Protein AF-C5LJY3-F1 (afdb_monomer_lite)

Organism: Perkinsus marinus (strain ATCC 50983 / TXsc) (NCBI:txid423536)

pLDDT: mean 86.68, std 10.73, range [41.53, 95.06]

Sequence (100 aa):
MGKHKQERAVPWVEKYRPARVEELAHQPEVVGALKEAVGTGNLPHLLFYGPPGNGKTSAILALARELFGPELWRDRVLELNASDERGIDVIRDKVKKFAQ

Secondary structure (DSSP, 8-state):
-------PPPPHHHHTS-SSGGG-TT-HHHHHHHHHHHHHS--------SSTTSSHHHHHHHHHHHHHHHHHHHHH-----TTT--SHHIIIIIIHHHH-

Radius of gyration: 16.66 Å; chains: 1; bounding box: 42×48×35 Å

Foldseek 3Di:
DDPDPPDDDDPVCVVQLDQALVSQPPCVVLSVVLVVCLVVVPDDDDDQDDDPPNCSVSNVNNSLCSNQPPPCSVLLDDDDDPVPDDDPVCVVPVVVVSVD

InterPro domains:
  IPR027417 P-loop containing nucleoside triphosphate hydrolase [G3DSA:3.40.50.300] (3-100)
  IPR027417 P-loop containing nucleoside triphosphate hydrolase [SSF52540] (10-100)
  IPR050238 DNA Replication and Repair Clamp Loader Complex [PTHR11669] (11-100)

Structure (mmCIF, N/CA/C/O backbone):
data_AF-C5LJY3-F1
#
_entry.id   AF-C5LJY3-F1
#
loop_
_atom_site.group_PDB
_atom_site.id
_atom_site.type_symbol
_atom_site.label_atom_id
_atom_site.label_alt_id
_atom_site.label_comp_id
_atom_site.label_asym_id
_atom_site.label_entity_id
_atom_site.label_seq_id
_atom_site.pdbx_PDB_ins_code
_atom_site.Cartn_x
_atom_site.Cartn_y
_atom_site.Cartn_z
_atom_site.occupancy
_atom_site.B_iso_or_equiv
_atom_site.auth_seq_id
_atom_site.auth_comp_id
_atom_site.auth_asym_id
_atom_site.auth_atom_id
_atom_site.pdbx_PDB_model_num
ATOM 1 N N . MET A 1 1 ? 21.306 -31.263 19.514 1.00 41.53 1 MET A N 1
ATOM 2 C CA . MET A 1 1 ? 20.829 -31.323 18.114 1.00 41.53 1 MET A CA 1
ATOM 3 C C . MET A 1 1 ? 20.126 -30.011 17.772 1.00 41.53 1 MET A C 1
ATOM 5 O O . MET A 1 1 ? 18.967 -29.835 18.130 1.00 41.53 1 MET A O 1
ATOM 9 N N . GLY A 1 2 ? 20.836 -29.048 17.179 1.00 48.25 2 GLY A N 1
ATOM 10 C CA . GLY A 1 2 ? 20.239 -27.782 16.745 1.00 48.25 2 GLY A CA 1
ATOM 11 C C . GLY A 1 2 ? 19.404 -28.007 15.487 1.00 48.25 2 GLY A C 1
ATOM 12 O O . GLY A 1 2 ? 19.899 -28.574 14.517 1.00 48.25 2 GLY A O 1
ATOM 13 N N . LYS A 1 3 ? 18.128 -27.615 15.502 1.00 50.84 3 LYS A N 1
ATOM 14 C CA . LYS A 1 3 ? 17.288 -27.648 14.300 1.00 50.84 3 LYS A CA 1
ATOM 15 C C . LYS A 1 3 ? 17.851 -26.627 13.307 1.00 50.84 3 LYS A C 1
ATOM 17 O O . LYS A 1 3 ? 17.728 -25.427 13.539 1.00 50.84 3 LYS A O 1
ATOM 22 N N . HIS A 1 4 ? 18.460 -27.091 12.216 1.00 53.16 4 HIS A N 1
ATOM 23 C CA . HIS A 1 4 ? 18.761 -26.238 11.069 1.00 53.16 4 HIS A CA 1
ATOM 24 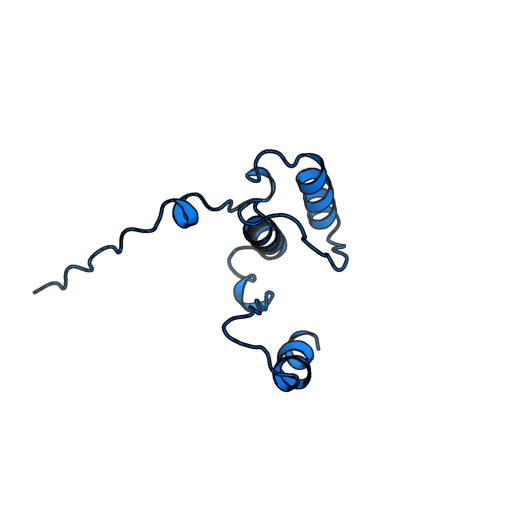C C . HIS A 1 4 ? 17.439 -25.685 10.530 1.00 53.16 4 HIS A C 1
ATOM 26 O O . HIS A 1 4 ? 16.620 -26.416 9.973 1.00 53.16 4 HIS A O 1
ATOM 32 N N . LYS A 1 5 ? 17.208 -24.389 10.741 1.00 59.03 5 LYS A N 1
ATOM 33 C CA . LYS A 1 5 ? 16.105 -23.655 10.128 1.00 59.03 5 LYS A CA 1
ATOM 34 C C . LYS A 1 5 ? 16.463 -23.538 8.646 1.00 59.03 5 LYS A C 1
ATOM 36 O O . LYS A 1 5 ? 17.339 -22.756 8.300 1.00 59.03 5 LYS A O 1
ATOM 41 N N . GLN A 1 6 ? 15.875 -24.375 7.789 1.00 61.03 6 GLN A N 1
ATOM 42 C CA . GLN A 1 6 ? 16.029 -24.210 6.344 1.00 61.03 6 GLN A CA 1
ATOM 43 C C . GLN A 1 6 ? 15.517 -22.814 5.980 1.00 61.03 6 GLN A C 1
ATOM 45 O O . GLN A 1 6 ? 14.329 -22.525 6.144 1.00 61.03 6 GLN A O 1
ATOM 50 N N . GLU A 1 7 ? 16.413 -21.936 5.534 1.00 68.25 7 GLU A N 1
ATOM 51 C CA . GLU A 1 7 ? 16.019 -20.667 4.937 1.00 68.25 7 GLU A CA 1
ATOM 52 C C . GLU A 1 7 ? 15.226 -20.982 3.671 1.00 68.25 7 GLU A C 1
ATOM 54 O O . GLU A 1 7 ? 15.752 -21.507 2.689 1.00 68.25 7 GLU A O 1
ATOM 59 N N . ARG A 1 8 ? 13.919 -20.714 3.710 1.00 77.75 8 ARG A N 1
ATOM 60 C CA . ARG A 1 8 ? 13.076 -20.799 2.521 1.00 77.75 8 ARG A CA 1
ATOM 61 C C . ARG A 1 8 ? 13.597 -19.774 1.519 1.00 77.75 8 ARG A C 1
ATOM 63 O O . ARG A 1 8 ? 13.582 -18.579 1.806 1.00 77.75 8 ARG A O 1
ATOM 70 N N . ALA A 1 9 ? 14.034 -20.242 0.352 1.00 86.69 9 ALA A N 1
ATOM 71 C CA . ALA A 1 9 ? 14.423 -19.362 -0.739 1.00 86.69 9 ALA A CA 1
ATOM 72 C C . ALA A 1 9 ? 13.231 -18.467 -1.115 1.00 86.69 9 ALA A C 1
ATOM 74 O O . ALA A 1 9 ? 12.166 -18.958 -1.494 1.00 86.69 9 ALA A O 1
ATOM 75 N N . VAL A 1 10 ? 13.402 -17.153 -0.966 1.00 91.06 10 VAL A N 1
ATOM 76 C CA . VAL A 1 10 ? 12.375 -16.165 -1.310 1.00 91.06 10 VAL A CA 1
ATOM 77 C C . VAL A 1 10 ? 12.408 -15.935 -2.825 1.00 91.06 10 VAL A C 1
ATOM 79 O O . VAL A 1 10 ? 13.485 -15.642 -3.360 1.00 91.06 10 VAL A O 1
ATOM 82 N N . PRO A 1 11 ? 11.268 -16.041 -3.535 1.00 94.69 11 PRO A N 1
ATOM 83 C CA . PRO A 1 11 ? 11.196 -15.724 -4.957 1.00 94.69 11 PRO A CA 1
ATOM 84 C C . PRO A 1 11 ? 11.712 -14.312 -5.245 1.00 94.69 11 PRO A C 1
ATOM 86 O O . PRO A 1 11 ? 11.437 -13.381 -4.490 1.00 94.69 11 PRO A O 1
ATOM 89 N N . TRP A 1 12 ? 12.423 -14.124 -6.358 1.00 94.62 12 TRP A N 1
ATOM 90 C CA . TRP A 1 12 ? 13.001 -12.817 -6.703 1.00 94.62 12 TRP A CA 1
ATOM 91 C C . TRP A 1 12 ? 11.948 -11.719 -6.835 1.00 94.62 12 TRP A C 1
ATOM 93 O O . TRP A 1 12 ? 12.198 -10.588 -6.436 1.00 94.62 12 TRP A O 1
ATOM 103 N N . VAL A 1 13 ? 10.753 -12.072 -7.309 1.00 91.88 13 VAL A N 1
ATOM 104 C CA . VAL A 1 13 ? 9.615 -11.149 -7.403 1.00 91.88 13 VAL A CA 1
ATOM 105 C C . VAL A 1 13 ? 9.241 -10.529 -6.053 1.00 91.88 13 VAL A C 1
ATOM 107 O O . VAL A 1 13 ? 8.868 -9.364 -6.010 1.00 91.88 13 VAL A O 1
ATOM 110 N N . GLU A 1 14 ? 9.403 -11.268 -4.952 1.00 91.75 14 GLU A N 1
ATOM 111 C CA . GLU A 1 14 ? 9.174 -10.751 -3.600 1.00 91.75 14 GLU A CA 1
ATOM 112 C C . GLU A 1 14 ? 10.432 -10.117 -3.015 1.00 91.75 14 GLU A C 1
ATOM 114 O O . GLU A 1 14 ? 10.357 -9.075 -2.369 1.00 91.75 14 GLU A O 1
ATOM 119 N N . LYS A 1 15 ? 11.603 -10.710 -3.278 1.00 92.00 15 LYS A N 1
ATOM 120 C CA . LYS A 1 15 ? 12.893 -10.202 -2.792 1.00 92.00 15 LYS A CA 1
ATOM 121 C C . LYS A 1 15 ? 13.194 -8.788 -3.299 1.00 92.00 15 LYS A C 1
ATOM 123 O O . LYS A 1 15 ? 13.767 -7.996 -2.562 1.00 92.00 15 LYS A O 1
ATOM 128 N N . TYR A 1 16 ? 12.825 -8.496 -4.544 1.00 93.38 16 TYR A N 1
ATOM 129 C CA . TYR A 1 16 ? 13.036 -7.205 -5.203 1.00 93.38 16 TYR A CA 1
ATOM 130 C C . TYR A 1 16 ? 11.744 -6.389 -5.324 1.00 93.38 16 TYR A C 1
ATOM 132 O O . TYR A 1 16 ? 11.690 -5.439 -6.105 1.00 93.38 16 TYR A O 1
ATOM 140 N N . ARG A 1 17 ? 10.688 -6.745 -4.578 1.00 94.94 17 ARG A N 1
ATOM 141 C CA . ARG A 1 17 ? 9.473 -5.930 -4.524 1.00 94.94 17 ARG A CA 1
ATOM 142 C C . ARG A 1 17 ? 9.836 -4.555 -3.937 1.00 94.94 17 ARG A C 1
ATOM 144 O O . ARG A 1 17 ? 10.371 -4.527 -2.828 1.00 94.94 17 ARG A O 1
ATOM 151 N N . PRO A 1 18 ? 9.511 -3.441 -4.620 1.00 93.62 18 PRO A N 1
ATOM 152 C CA . PRO A 1 18 ? 9.775 -2.091 -4.127 1.00 93.62 18 PRO A CA 1
ATOM 153 C C . PRO A 1 18 ? 9.299 -1.890 -2.686 1.00 93.62 18 PRO A C 1
ATOM 155 O O . PRO A 1 18 ? 8.159 -2.225 -2.344 1.00 93.62 18 PRO A O 1
ATOM 158 N N . ALA A 1 19 ? 10.182 -1.362 -1.841 1.00 90.94 19 ALA A N 1
ATOM 159 C CA . ALA A 1 19 ? 9.875 -1.032 -0.454 1.00 90.94 19 ALA A CA 1
ATOM 160 C C . ALA A 1 19 ? 9.494 0.442 -0.282 1.00 90.94 19 ALA A C 1
ATOM 162 O O . ALA A 1 19 ? 8.756 0.758 0.651 1.00 90.94 19 ALA A O 1
ATOM 163 N N . ARG A 1 20 ? 9.967 1.299 -1.195 1.00 92.50 20 ARG A N 1
ATOM 164 C CA . ARG A 1 20 ? 9.725 2.745 -1.243 1.00 92.50 20 ARG A CA 1
ATOM 165 C C . ARG A 1 20 ? 9.076 3.158 -2.559 1.00 92.50 20 ARG A C 1
ATOM 167 O O . ARG A 1 20 ? 9.287 2.515 -3.588 1.00 92.50 20 ARG A O 1
ATOM 174 N N . VAL A 1 21 ? 8.308 4.243 -2.542 1.00 92.88 21 VAL A N 1
ATOM 175 C CA . VAL A 1 21 ? 7.594 4.771 -3.715 1.00 92.88 21 VAL A CA 1
ATOM 176 C C . VAL A 1 21 ? 8.583 5.128 -4.827 1.00 92.88 21 VAL A C 1
ATOM 178 O O . VAL A 1 21 ? 8.326 4.869 -5.996 1.00 92.88 21 VAL A O 1
ATOM 181 N N . GLU A 1 22 ? 9.761 5.640 -4.479 1.00 93.06 22 GLU A N 1
ATOM 182 C CA . GLU A 1 22 ? 10.819 5.986 -5.440 1.00 93.06 22 GLU A CA 1
ATO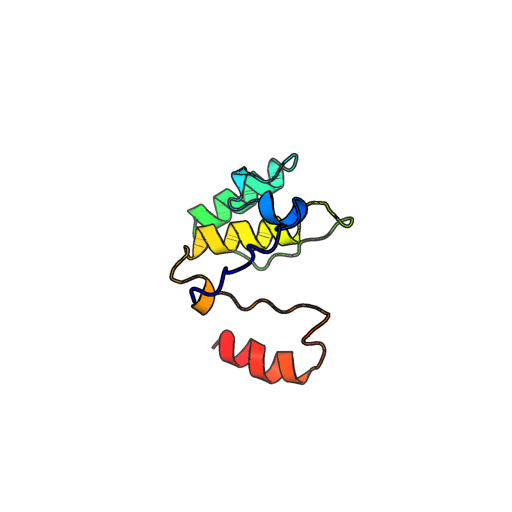M 183 C C . GLU A 1 22 ? 11.500 4.803 -6.133 1.00 93.06 22 GLU A C 1
ATOM 185 O O . GLU A 1 22 ? 12.178 4.996 -7.137 1.00 93.06 22 GLU A O 1
ATOM 190 N N . GLU A 1 23 ? 11.312 3.585 -5.628 1.00 93.50 23 GLU A N 1
ATOM 191 C CA . GLU A 1 23 ? 11.824 2.359 -6.250 1.00 93.50 23 GLU A CA 1
ATOM 192 C C . GLU A 1 23 ? 10.868 1.819 -7.329 1.00 93.50 23 GLU A C 1
ATOM 194 O O . GLU A 1 23 ? 11.185 0.841 -8.010 1.00 93.50 23 GLU A O 1
ATOM 199 N N . LEU A 1 24 ? 9.695 2.440 -7.511 1.00 92.31 24 LEU A N 1
ATOM 200 C CA . LEU A 1 24 ? 8.772 2.103 -8.590 1.00 92.31 24 LEU A CA 1
ATOM 201 C C . LEU A 1 24 ? 9.364 2.529 -9.938 1.00 92.31 24 LEU A C 1
ATOM 203 O O . LEU A 1 24 ? 9.445 3.710 -10.276 1.00 92.31 24 LEU A O 1
ATOM 207 N N . ALA A 1 25 ? 9.754 1.540 -10.735 1.00 89.62 25 ALA A N 1
ATOM 208 C CA . ALA A 1 25 ? 10.317 1.776 -12.053 1.00 89.62 25 ALA A CA 1
ATOM 209 C C . ALA A 1 25 ? 9.262 2.294 -13.050 1.00 89.62 25 ALA A C 1
ATOM 211 O O . ALA A 1 25 ? 8.121 1.833 -13.073 1.00 89.62 25 ALA A O 1
ATOM 212 N N . HIS A 1 26 ? 9.688 3.205 -13.929 1.00 84.06 26 HIS A N 1
ATOM 213 C CA . HIS A 1 26 ? 8.955 3.637 -15.128 1.00 84.06 26 HIS A CA 1
ATOM 214 C C . HIS A 1 26 ? 7.562 4.261 -14.896 1.00 84.06 26 HIS A C 1
ATOM 216 O O . HIS A 1 26 ? 6.722 4.211 -15.790 1.00 84.06 26 HIS A O 1
ATOM 222 N N . GLN A 1 27 ? 7.311 4.880 -13.735 1.00 86.12 27 GLN A N 1
ATOM 223 C CA . GLN A 1 27 ? 6.057 5.606 -13.459 1.00 86.12 27 GLN A CA 1
ATOM 224 C C . GLN A 1 27 ? 6.298 6.971 -12.783 1.00 86.12 27 GLN A C 1
ATOM 226 O O . GLN A 1 27 ? 5.867 7.178 -11.650 1.00 86.12 27 GLN A O 1
ATOM 231 N N . PRO A 1 28 ? 6.988 7.922 -13.444 1.00 89.81 28 PRO A N 1
ATOM 232 C CA . PRO A 1 28 ? 7.404 9.180 -12.815 1.00 89.81 28 PRO A CA 1
ATOM 233 C C . PRO A 1 28 ? 6.228 10.034 -12.319 1.00 89.81 28 PRO A C 1
ATOM 235 O O . PRO A 1 28 ? 6.311 10.609 -11.238 1.00 89.81 28 PRO A O 1
ATOM 238 N N . GLU A 1 29 ? 5.119 10.073 -13.061 1.00 91.06 29 GLU A N 1
ATOM 239 C CA . GLU A 1 29 ? 3.916 10.825 -12.675 1.00 91.06 29 GLU A CA 1
ATOM 240 C C . GLU A 1 29 ? 3.251 10.237 -11.424 1.00 91.06 29 GLU A C 1
ATOM 242 O O . GLU A 1 29 ? 2.923 10.967 -10.491 1.00 91.06 29 GLU A O 1
ATOM 247 N N . VAL A 1 30 ? 3.117 8.906 -11.368 1.00 90.88 30 VAL A N 1
ATOM 248 C CA . VAL A 1 30 ? 2.560 8.199 -10.205 1.00 90.88 30 VAL A CA 1
ATOM 249 C C . VAL A 1 30 ? 3.457 8.398 -8.989 1.00 90.88 30 VAL A C 1
ATOM 251 O O . VAL A 1 30 ? 2.966 8.726 -7.915 1.00 90.88 30 VAL A O 1
ATOM 254 N N . VAL A 1 31 ? 4.775 8.2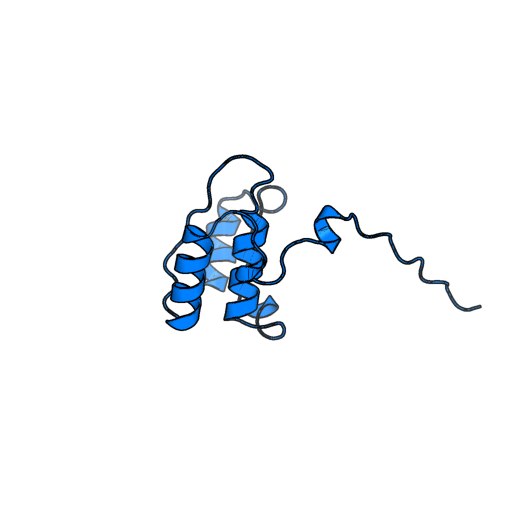53 -9.154 1.00 93.44 31 VAL A N 1
ATOM 255 C CA . VAL A 1 31 ? 5.747 8.494 -8.079 1.00 93.44 31 VAL A CA 1
ATOM 256 C C . VAL A 1 31 ? 5.640 9.929 -7.565 1.00 93.44 31 VAL A C 1
ATOM 258 O O . VAL A 1 31 ? 5.625 10.128 -6.354 1.00 93.44 31 VAL A O 1
ATOM 261 N N . GLY A 1 32 ? 5.522 10.917 -8.457 1.00 92.94 32 GLY A N 1
ATOM 262 C CA . GLY A 1 32 ? 5.338 12.321 -8.087 1.00 92.94 32 GLY A CA 1
ATOM 263 C C . GLY A 1 32 ? 4.076 12.548 -7.254 1.00 92.94 32 GLY A C 1
ATOM 264 O O . GLY A 1 32 ? 4.166 13.054 -6.136 1.00 92.94 32 GLY A O 1
ATOM 265 N N . ALA A 1 33 ? 2.924 12.098 -7.755 1.00 91.88 33 ALA A N 1
ATOM 266 C CA . ALA A 1 33 ? 1.640 12.254 -7.071 1.00 91.88 33 ALA A CA 1
ATOM 267 C C . ALA A 1 33 ? 1.613 11.552 -5.701 1.00 91.88 33 ALA A C 1
ATOM 269 O O . ALA A 1 33 ? 1.117 12.103 -4.719 1.00 91.88 33 ALA A O 1
ATOM 270 N N . LEU A 1 34 ? 2.178 10.343 -5.609 1.00 92.44 34 LEU A N 1
ATOM 271 C CA . LEU A 1 34 ? 2.254 9.605 -4.350 1.00 92.44 34 LEU A CA 1
ATOM 272 C C . LEU A 1 34 ? 3.195 10.280 -3.345 1.00 92.44 34 LEU A C 1
ATOM 274 O O . LEU A 1 34 ? 2.843 10.377 -2.173 1.00 92.44 34 LEU A O 1
ATOM 278 N N . LYS A 1 35 ? 4.350 10.798 -3.784 1.00 91.44 35 LYS A N 1
ATOM 279 C CA . LYS A 1 35 ? 5.269 11.545 -2.909 1.00 91.44 35 LYS A CA 1
ATOM 280 C C . LYS A 1 35 ? 4.633 12.820 -2.357 1.00 91.44 35 LYS A C 1
ATOM 282 O O . LYS A 1 35 ? 4.812 13.125 -1.180 1.00 91.44 35 LYS A O 1
ATOM 287 N N . GLU A 1 36 ? 3.873 13.541 -3.175 1.00 90.19 36 GLU A N 1
ATOM 288 C CA . GLU A 1 36 ? 3.133 14.725 -2.729 1.00 90.19 36 GLU A CA 1
ATOM 289 C C . GLU A 1 36 ? 2.058 14.367 -1.690 1.00 90.19 36 GLU A C 1
ATOM 291 O O . GLU A 1 36 ? 1.951 15.018 -0.647 1.00 90.19 36 GLU A O 1
ATOM 296 N N . ALA A 1 37 ? 1.311 13.282 -1.918 1.00 87.06 37 ALA A N 1
ATOM 297 C CA . ALA A 1 37 ? 0.309 12.803 -0.968 1.00 87.06 37 ALA A CA 1
ATOM 298 C C . ALA A 1 37 ? 0.925 12.392 0.385 1.00 87.06 37 ALA A C 1
ATOM 300 O O . ALA A 1 37 ? 0.351 12.680 1.435 1.00 87.06 37 ALA A O 1
ATOM 301 N N . VAL A 1 38 ? 2.115 11.774 0.378 1.00 85.75 38 VAL A N 1
ATOM 302 C CA . VAL A 1 38 ? 2.868 11.465 1.609 1.00 85.75 38 VAL A CA 1
ATOM 303 C C . VAL A 1 38 ? 3.319 12.740 2.314 1.00 85.75 38 VAL A C 1
ATOM 305 O O . VAL A 1 38 ? 3.106 12.879 3.515 1.00 85.75 38 VAL A O 1
ATOM 308 N N . GLY A 1 39 ? 3.915 13.683 1.579 1.00 85.19 39 GLY A N 1
ATOM 309 C CA . GLY A 1 39 ? 4.464 14.913 2.155 1.00 85.19 39 GLY A CA 1
ATOM 310 C C . GLY A 1 39 ? 3.407 15.836 2.765 1.00 85.19 39 GLY A C 1
ATOM 311 O O . GLY A 1 39 ? 3.678 16.515 3.752 1.00 85.19 39 GLY A O 1
ATOM 312 N N . THR A 1 40 ? 2.197 15.848 2.206 1.00 85.06 40 THR A N 1
ATOM 313 C CA . THR A 1 40 ? 1.073 16.651 2.716 1.00 85.06 40 THR A CA 1
ATOM 314 C C . THR A 1 40 ? 0.264 15.938 3.801 1.00 85.06 40 THR A C 1
ATOM 316 O O . THR A 1 40 ? -0.502 16.586 4.511 1.00 85.06 40 THR A O 1
ATOM 319 N N . GLY A 1 41 ? 0.394 14.610 3.923 1.00 75.81 41 GLY A N 1
ATOM 320 C CA . GLY A 1 41 ? -0.440 13.778 4.794 1.00 75.81 41 GLY A CA 1
ATOM 321 C C . GLY A 1 41 ? -1.910 13.697 4.361 1.00 75.81 41 GLY A C 1
ATOM 322 O O . GLY A 1 41 ? -2.718 13.077 5.051 1.00 75.81 41 GLY A O 1
ATOM 323 N N . ASN A 1 42 ? -2.270 14.308 3.228 1.00 82.75 42 ASN A N 1
ATOM 324 C CA . ASN A 1 42 ? -3.623 14.323 2.694 1.00 82.75 42 ASN A CA 1
ATOM 325 C C . ASN A 1 42 ? -3.734 13.314 1.548 1.00 82.75 42 ASN A C 1
ATOM 327 O O . ASN A 1 42 ? -3.591 13.655 0.374 1.00 82.75 42 ASN A O 1
ATOM 331 N N . LEU A 1 43 ? -3.966 12.052 1.906 1.00 87.19 43 LEU A N 1
ATOM 332 C CA . LEU A 1 43 ? -4.125 10.973 0.942 1.00 87.19 43 LEU A CA 1
ATOM 333 C C . LEU A 1 43 ? -5.611 10.802 0.571 1.00 87.19 43 LEU A C 1
ATOM 335 O O . LEU A 1 43 ? -6.389 10.343 1.412 1.00 87.19 43 LEU A O 1
ATOM 339 N N . PRO A 1 44 ? -6.031 11.114 -0.670 1.00 89.94 44 PRO A N 1
ATOM 340 C CA . PRO A 1 44 ? -7.389 10.815 -1.115 1.00 89.94 44 PRO A CA 1
ATOM 341 C C . PRO A 1 44 ? -7.596 9.302 -1.281 1.00 89.94 44 PRO A C 1
ATOM 343 O O . PRO A 1 44 ? -6.648 8.517 -1.300 1.00 89.94 44 PRO A O 1
ATOM 346 N N . HIS A 1 45 ? -8.843 8.867 -1.471 1.00 92.31 45 HIS A N 1
ATOM 347 C CA . HIS A 1 45 ? -9.102 7.494 -1.907 1.00 92.31 45 HIS A CA 1
ATOM 348 C C . HIS A 1 45 ? -8.529 7.266 -3.312 1.00 92.31 45 HIS A C 1
ATOM 350 O O . HIS A 1 45 ? -8.810 8.028 -4.237 1.00 92.31 45 HIS A O 1
ATOM 356 N N . LEU A 1 46 ? -7.736 6.205 -3.472 1.00 92.88 46 LEU A N 1
ATOM 357 C CA . LEU A 1 46 ? -7.021 5.902 -4.710 1.00 92.88 46 LEU A CA 1
ATOM 358 C C . LEU A 1 46 ? -7.552 4.630 -5.375 1.00 92.88 46 LEU A C 1
ATOM 360 O O . LEU A 1 46 ? -7.843 3.638 -4.708 1.00 92.88 46 LEU A O 1
ATOM 364 N N . LEU A 1 47 ? -7.590 4.638 -6.709 1.00 94.75 47 LEU A N 1
ATOM 365 C CA . LEU A 1 47 ? -7.873 3.467 -7.537 1.00 94.75 47 LEU A CA 1
ATOM 366 C C . LEU A 1 47 ? -6.664 3.158 -8.425 1.00 94.75 47 LEU A C 1
ATOM 368 O O . LEU A 1 47 ? -6.381 3.876 -9.380 1.00 94.75 47 LEU A O 1
ATOM 372 N N . PHE A 1 48 ? -5.976 2.054 -8.140 1.00 92.94 48 PHE A N 1
ATOM 373 C CA . PHE A 1 48 ? -4.860 1.571 -8.953 1.00 92.94 48 PHE A CA 1
ATOM 374 C C . PHE A 1 48 ? -5.377 0.563 -9.981 1.00 92.94 48 PHE A C 1
ATOM 376 O O . PHE A 1 48 ? -5.832 -0.522 -9.619 1.00 92.94 48 PHE A O 1
ATOM 383 N N . TYR A 1 49 ? -5.264 0.880 -11.270 1.00 94.44 49 TYR A N 1
ATOM 384 C CA . TYR A 1 49 ? -5.712 0.012 -12.361 1.00 94.44 49 TYR A CA 1
ATOM 385 C C . TYR A 1 49 ? -4.639 -0.121 -13.450 1.00 94.44 49 TYR A C 1
ATOM 387 O O . TYR A 1 49 ? -3.686 0.649 -13.501 1.00 94.44 49 TYR A O 1
ATOM 395 N N . GLY A 1 50 ? -4.745 -1.166 -14.274 1.00 92.75 50 GLY A N 1
ATOM 396 C CA . GLY A 1 50 ? -3.794 -1.461 -15.352 1.00 92.75 50 GLY A CA 1
ATOM 397 C C . GLY A 1 50 ? -3.422 -2.946 -15.450 1.00 92.75 50 GLY A C 1
ATOM 398 O O . GLY A 1 50 ? -3.846 -3.743 -14.603 1.00 92.75 50 GLY A O 1
ATOM 399 N N . PRO A 1 51 ? -2.602 -3.347 -16.439 1.00 93.88 51 PRO A N 1
ATOM 400 C CA . PRO A 1 51 ? -2.290 -4.754 -16.707 1.00 93.88 51 PRO A CA 1
ATOM 401 C C . PRO A 1 51 ? -1.553 -5.439 -15.536 1.00 93.88 51 PRO A C 1
ATOM 403 O O . PRO A 1 51 ? -0.952 -4.750 -14.695 1.00 93.88 51 PRO A O 1
ATOM 406 N N . PRO A 1 52 ? -1.590 -6.780 -15.427 1.00 92.88 52 PRO A N 1
ATOM 407 C CA . PRO A 1 52 ? -0.870 -7.512 -14.381 1.00 92.88 52 PRO A CA 1
ATOM 408 C C . PRO A 1 52 ? 0.642 -7.232 -14.440 1.00 92.88 52 PRO A C 1
ATOM 410 O O . PRO A 1 52 ? 1.185 -6.961 -15.504 1.00 92.88 52 PRO A O 1
ATOM 413 N N . GLY A 1 53 ? 1.318 -7.256 -13.288 1.00 89.81 53 GLY A N 1
ATOM 414 C CA . GLY A 1 53 ? 2.776 -7.066 -13.210 1.00 89.81 53 GLY A CA 1
ATOM 415 C C . GLY A 1 53 ? 3.291 -5.617 -13.222 1.00 89.81 53 GLY A C 1
ATOM 416 O O . GLY A 1 53 ? 4.476 -5.415 -13.010 1.00 89.81 53 GLY A O 1
ATOM 417 N N . ASN A 1 54 ? 2.435 -4.599 -13.373 1.00 91.00 54 ASN A N 1
ATOM 418 C CA . ASN A 1 54 ? 2.859 -3.184 -13.449 1.00 91.00 54 ASN A CA 1
ATOM 419 C C . ASN A 1 54 ? 2.955 -2.459 -12.091 1.00 91.00 54 ASN A C 1
ATOM 421 O O . ASN A 1 54 ? 2.640 -1.279 -11.984 1.00 91.00 54 ASN A O 1
ATOM 425 N N . GLY A 1 55 ? 3.304 -3.168 -11.018 1.00 92.25 55 GLY A N 1
ATOM 426 C CA . GLY A 1 55 ? 3.611 -2.523 -9.735 1.00 92.25 55 GLY A CA 1
ATOM 427 C C . GLY A 1 55 ? 2.433 -1.952 -8.934 1.00 92.25 55 GLY A C 1
ATOM 428 O O . GLY A 1 55 ? 2.683 -1.364 -7.896 1.00 92.25 55 GLY A O 1
ATOM 429 N N . LYS A 1 56 ? 1.166 -2.162 -9.324 1.00 94.81 56 LYS A N 1
ATOM 430 C CA . LYS A 1 56 ? -0.019 -1.653 -8.587 1.00 94.81 56 LYS A CA 1
ATOM 431 C C . LYS A 1 56 ? -0.013 -2.009 -7.094 1.00 94.81 56 LYS A C 1
ATOM 433 O O . LYS A 1 56 ? -0.063 -1.133 -6.240 1.00 94.81 56 LYS A O 1
ATOM 438 N N . THR A 1 57 ? 0.092 -3.302 -6.784 1.00 94.56 57 THR A N 1
ATOM 439 C CA . THR A 1 57 ? 0.159 -3.787 -5.397 1.00 94.56 57 THR A CA 1
ATOM 440 C C . THR A 1 57 ? 1.442 -3.322 -4.714 1.00 94.56 57 THR A C 1
ATOM 442 O O . THR A 1 57 ? 1.422 -2.953 -3.548 1.00 94.56 57 THR A O 1
ATOM 445 N N . SER A 1 58 ? 2.566 -3.299 -5.431 1.00 95.06 58 SER A N 1
ATOM 446 C CA . SER A 1 58 ? 3.830 -2.798 -4.883 1.00 95.06 58 SER A CA 1
ATOM 447 C C . SER A 1 58 ? 3.746 -1.316 -4.512 1.00 95.06 58 SER A C 1
ATOM 449 O O . SER A 1 58 ? 4.279 -0.930 -3.480 1.00 95.06 58 SER A O 1
ATOM 451 N N . ALA A 1 59 ? 3.036 -0.506 -5.299 1.00 94.56 59 ALA A N 1
ATOM 452 C CA . ALA A 1 59 ? 2.908 0.928 -5.091 1.00 94.56 59 ALA A CA 1
ATOM 453 C C . ALA A 1 59 ? 2.127 1.258 -3.818 1.00 94.56 59 ALA A C 1
ATOM 455 O O . ALA A 1 59 ? 2.619 2.022 -2.994 1.00 94.56 59 ALA A O 1
ATOM 456 N N . ILE A 1 60 ? 0.958 0.639 -3.609 1.00 93.94 60 ILE A N 1
ATOM 457 C CA . ILE A 1 60 ? 0.171 0.874 -2.388 1.00 93.94 60 ILE A CA 1
ATOM 458 C C . ILE A 1 60 ? 0.884 0.352 -1.131 1.00 93.94 60 ILE A C 1
ATOM 460 O O . ILE A 1 60 ? 0.828 0.990 -0.081 1.00 93.94 60 ILE A O 1
ATOM 464 N N . LEU A 1 61 ? 1.615 -0.765 -1.241 1.00 93.50 61 LEU A N 1
ATOM 465 C CA . LEU A 1 61 ? 2.401 -1.298 -0.128 1.00 93.50 61 LEU A CA 1
ATOM 466 C C . LEU A 1 61 ? 3.592 -0.400 0.224 1.00 93.50 61 LEU A C 1
ATOM 468 O O . LEU A 1 61 ? 3.852 -0.171 1.401 1.00 93.50 61 LEU A O 1
ATOM 472 N N . ALA A 1 62 ? 4.309 0.115 -0.774 1.00 93.06 62 ALA A N 1
ATOM 473 C CA . ALA A 1 62 ? 5.392 1.068 -0.555 1.00 93.06 62 ALA A CA 1
ATOM 474 C C . ALA A 1 62 ? 4.869 2.378 0.056 1.00 93.06 62 ALA A C 1
ATOM 476 O O . ALA A 1 62 ? 5.405 2.849 1.055 1.00 93.06 62 ALA A O 1
ATOM 477 N N . LEU A 1 63 ? 3.767 2.907 -0.481 1.00 92.94 63 LEU A N 1
ATOM 478 C CA . LEU A 1 63 ? 3.129 4.129 0.001 1.00 92.94 63 LEU A CA 1
ATOM 479 C C . LEU A 1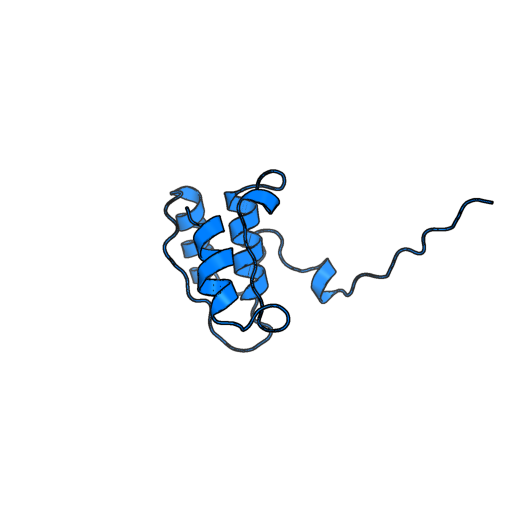 63 ? 2.751 4.042 1.480 1.00 92.94 63 LEU A C 1
ATOM 481 O O . LEU A 1 63 ? 3.137 4.896 2.274 1.00 92.94 63 LEU A O 1
ATOM 485 N N . ALA A 1 64 ? 2.002 3.013 1.876 1.00 92.12 64 ALA A N 1
ATOM 486 C CA . ALA A 1 64 ? 1.552 2.936 3.258 1.00 92.12 64 ALA A CA 1
ATOM 487 C C . ALA A 1 64 ? 2.716 2.627 4.235 1.00 92.12 64 ALA A C 1
ATOM 489 O O . ALA A 1 64 ? 2.634 2.994 5.407 1.00 92.12 64 ALA A O 1
ATOM 490 N N . ARG A 1 65 ? 3.832 2.027 3.769 1.00 90.81 65 ARG A N 1
ATOM 491 C CA . ARG A 1 65 ? 5.052 1.833 4.576 1.00 90.81 65 ARG A CA 1
ATOM 492 C C . ARG A 1 65 ? 5.737 3.161 4.837 1.00 90.81 65 ARG A C 1
ATOM 494 O O . ARG A 1 65 ? 6.218 3.367 5.943 1.00 90.81 65 ARG A O 1
ATOM 501 N N . GLU A 1 66 ? 5.758 4.050 3.851 1.00 90.62 66 GLU A N 1
ATOM 502 C CA . GLU A 1 66 ? 6.278 5.406 4.023 1.00 90.62 66 GLU A CA 1
ATOM 503 C C . GLU A 1 66 ? 5.375 6.260 4.921 1.00 90.62 66 GLU A C 1
ATOM 505 O O . GLU A 1 66 ? 5.887 6.990 5.763 1.00 90.62 66 GLU A O 1
ATOM 510 N N . LEU A 1 67 ? 4.048 6.126 4.812 1.00 89.88 67 LEU A N 1
ATOM 511 C CA . LEU A 1 67 ? 3.098 6.884 5.640 1.00 89.88 67 LEU A CA 1
ATOM 512 C C . LEU A 1 67 ? 3.137 6.503 7.124 1.00 89.88 67 LEU A C 1
ATOM 514 O O . LEU A 1 67 ? 3.061 7.375 7.985 1.00 89.88 67 LEU A O 1
ATOM 518 N N . PHE A 1 68 ? 3.204 5.206 7.434 1.00 90.00 68 PHE A N 1
ATOM 519 C CA . PHE A 1 68 ? 3.052 4.715 8.810 1.00 90.00 68 PHE A CA 1
ATOM 520 C C . PHE A 1 68 ? 4.349 4.185 9.427 1.00 90.00 68 PHE A C 1
ATOM 522 O O . PHE A 1 68 ? 4.422 3.985 10.640 1.00 90.00 68 PHE A O 1
ATOM 529 N N . GLY A 1 69 ? 5.384 3.954 8.622 1.00 89.25 69 GLY A N 1
ATOM 530 C CA . GLY A 1 69 ? 6.610 3.312 9.079 1.00 89.25 69 GLY A CA 1
ATOM 531 C C . GLY A 1 69 ? 6.410 1.841 9.480 1.00 89.25 69 GLY A C 1
ATOM 532 O O . GLY A 1 69 ? 5.296 1.311 9.477 1.00 89.25 69 GLY A O 1
ATOM 533 N N . PRO A 1 70 ? 7.497 1.137 9.836 1.00 87.12 70 PRO A N 1
ATOM 534 C CA . PRO A 1 70 ? 7.461 -0.297 10.132 1.00 87.12 70 PRO A CA 1
ATOM 535 C C . PRO A 1 70 ? 6.693 -0.647 11.415 1.00 87.12 70 PRO A C 1
ATOM 537 O O . PRO A 1 70 ? 6.200 -1.768 11.534 1.00 87.12 70 PRO A O 1
ATOM 540 N N . GLU A 1 71 ? 6.599 0.291 12.360 1.00 89.00 71 GLU A N 1
ATOM 541 C CA . GLU A 1 71 ? 5.950 0.079 13.656 1.00 89.00 71 GLU A CA 1
ATOM 542 C C . GLU A 1 71 ? 4.428 0.169 13.545 1.00 89.00 71 GLU A C 1
ATOM 544 O O . GLU A 1 71 ? 3.730 -0.762 13.934 1.00 89.00 71 GLU A O 1
ATOM 549 N N . LEU A 1 72 ? 3.909 1.252 12.955 1.00 90.38 72 LEU A N 1
ATOM 550 C CA . LEU A 1 72 ? 2.466 1.498 12.899 1.00 90.38 72 LEU A CA 1
ATOM 551 C C . LEU A 1 72 ? 1.791 0.841 11.692 1.00 90.38 72 LEU A C 1
ATOM 553 O O . LEU A 1 72 ? 0.568 0.731 11.683 1.00 90.38 72 LEU A O 1
ATOM 557 N N . TRP A 1 73 ? 2.551 0.390 10.685 1.00 88.25 73 TRP A N 1
ATOM 558 C CA . TRP A 1 73 ? 2.007 -0.245 9.477 1.00 88.25 73 TRP A CA 1
ATOM 559 C C . TRP A 1 73 ? 0.990 -1.344 9.796 1.00 88.25 73 TRP A C 1
ATOM 561 O O . TRP A 1 73 ? -0.089 -1.377 9.213 1.00 88.25 73 TRP A O 1
ATOM 571 N N . ARG A 1 74 ? 1.329 -2.252 10.720 1.00 86.44 74 ARG A N 1
ATOM 572 C CA . ARG A 1 74 ? 0.496 -3.432 11.007 1.00 86.44 74 ARG A CA 1
ATOM 57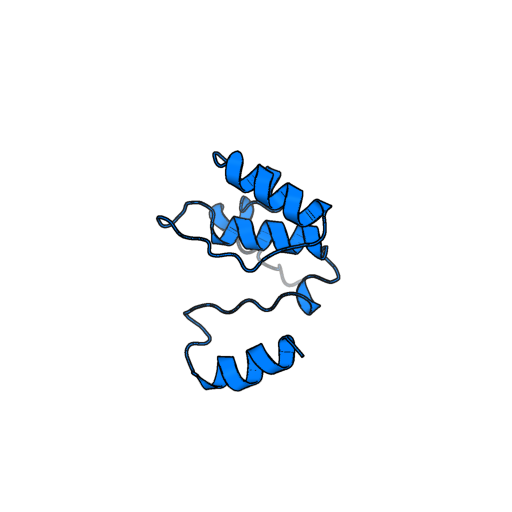3 C C . ARG A 1 74 ? -0.832 -3.075 11.665 1.00 86.44 74 ARG A C 1
ATOM 575 O O . ARG A 1 74 ? -1.803 -3.791 11.458 1.00 86.44 74 ARG A O 1
ATOM 582 N N . ASP A 1 75 ? -0.858 -1.974 12.406 1.00 90.25 75 ASP A N 1
ATOM 583 C CA . ASP A 1 75 ? -2.036 -1.530 13.148 1.00 90.25 75 ASP A CA 1
ATOM 584 C C . ASP A 1 75 ? -2.879 -0.537 12.337 1.00 90.25 75 ASP A C 1
ATOM 586 O O . ASP A 1 75 ? -4.078 -0.407 12.568 1.00 90.25 75 ASP A O 1
ATOM 590 N N . ARG A 1 76 ? -2.265 0.166 11.374 1.00 90.69 76 ARG A N 1
ATOM 591 C CA . ARG A 1 76 ? -2.900 1.227 10.572 1.00 90.69 76 ARG A CA 1
ATOM 592 C C . ARG A 1 76 ? -3.217 0.836 9.13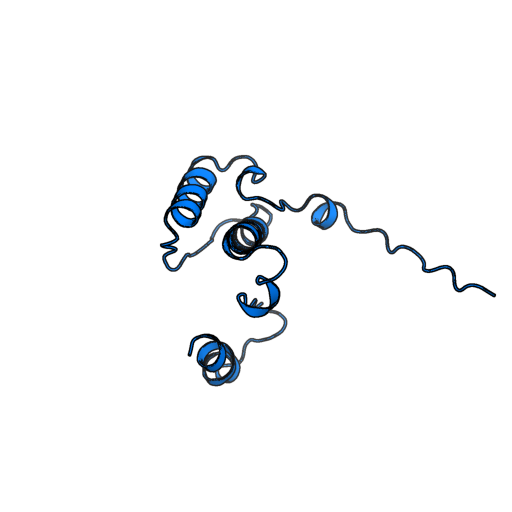2 1.00 90.69 76 ARG A C 1
ATOM 594 O O . ARG A 1 76 ? -3.796 1.645 8.410 1.00 90.69 76 ARG A O 1
ATOM 601 N N . VAL A 1 77 ? -2.905 -0.391 8.712 1.00 91.94 77 VAL A N 1
ATOM 602 C CA . VAL A 1 77 ? -3.209 -0.887 7.364 1.00 91.94 77 VAL A CA 1
ATOM 603 C C . VAL A 1 77 ? -4.018 -2.177 7.424 1.00 91.94 77 VAL A C 1
ATOM 605 O O . VAL A 1 77 ? -3.549 -3.202 7.913 1.00 91.94 77 VAL A O 1
ATOM 608 N N . LEU A 1 78 ? -5.215 -2.137 6.838 1.00 91.88 78 LEU A N 1
ATOM 609 C CA . LEU A 1 78 ? -6.031 -3.313 6.562 1.00 91.88 78 LEU A CA 1
ATOM 610 C C . LEU A 1 78 ? -5.924 -3.672 5.071 1.00 91.88 78 LEU A C 1
ATOM 612 O O . LEU A 1 78 ? -6.475 -2.976 4.221 1.00 91.88 78 LEU A O 1
ATOM 616 N N . GLU A 1 79 ? -5.232 -4.768 4.753 1.00 90.81 79 GLU A N 1
ATOM 617 C CA . GLU A 1 79 ? -5.205 -5.341 3.402 1.00 90.81 79 GLU A CA 1
ATOM 618 C C . GLU A 1 79 ? -6.317 -6.382 3.255 1.00 90.81 79 GLU A C 1
ATOM 620 O O . GLU A 1 79 ? -6.366 -7.358 4.004 1.00 90.81 79 GLU A O 1
ATOM 625 N N . LEU A 1 80 ? -7.183 -6.189 2.260 1.00 89.50 80 LEU A N 1
ATOM 626 C CA . LEU A 1 80 ? -8.196 -7.158 1.855 1.00 89.50 80 LEU A CA 1
ATOM 627 C C . LEU A 1 80 ? -7.946 -7.568 0.408 1.00 89.50 80 LEU A C 1
ATOM 629 O O . LEU A 1 80 ? -7.830 -6.717 -0.475 1.00 89.50 80 LEU A O 1
ATOM 633 N N . ASN A 1 81 ? -7.876 -8.872 0.164 1.00 86.44 81 ASN A N 1
ATOM 634 C CA . ASN A 1 81 ? -7.647 -9.439 -1.158 1.00 86.44 81 ASN A CA 1
ATOM 635 C C . ASN A 1 81 ? -8.841 -10.313 -1.594 1.00 86.44 81 ASN A C 1
ATOM 637 O O . ASN A 1 81 ? -9.729 -10.657 -0.812 1.00 86.44 81 ASN A O 1
ATOM 641 N N . ALA A 1 82 ? -8.861 -10.685 -2.873 1.00 78.00 82 ALA A N 1
ATOM 642 C CA . ALA A 1 82 ? -9.957 -11.462 -3.445 1.00 78.00 82 ALA A CA 1
ATOM 643 C C . ALA A 1 82 ? -9.943 -12.952 -3.055 1.00 78.00 82 ALA A C 1
ATOM 645 O O . ALA A 1 82 ? -10.956 -13.627 -3.243 1.00 78.00 82 ALA A O 1
ATOM 646 N N . SER A 1 83 ? -8.820 -13.489 -2.567 1.00 76.25 83 SER A N 1
ATOM 647 C CA . SER A 1 83 ? -8.735 -14.900 -2.171 1.00 76.25 83 SER A CA 1
ATOM 648 C C . SER A 1 83 ? -9.363 -15.146 -0.808 1.00 76.25 83 SER A C 1
ATOM 650 O O . SER A 1 83 ? -9.993 -16.186 -0.618 1.00 76.25 83 SER A O 1
ATOM 652 N N . ASP A 1 84 ? -9.246 -14.181 0.101 1.00 64.56 84 ASP A N 1
ATOM 653 C CA . ASP A 1 84 ? -9.505 -14.432 1.512 1.00 64.56 84 ASP A CA 1
ATOM 654 C C . ASP A 1 84 ? -10.899 -13.933 1.926 1.00 64.56 84 ASP A C 1
ATOM 656 O O . ASP A 1 84 ? -11.549 -14.561 2.760 1.00 64.56 84 ASP A O 1
ATOM 660 N N . GLU A 1 85 ? -11.415 -12.840 1.336 1.00 66.38 85 GLU A N 1
ATOM 661 C CA . GLU A 1 85 ? -12.533 -12.098 1.945 1.00 66.38 85 GLU A CA 1
ATOM 662 C C . GLU A 1 85 ? -13.487 -11.425 0.931 1.00 66.38 85 GLU A C 1
ATOM 664 O O . GLU A 1 85 ? -13.386 -10.240 0.626 1.00 66.38 85 GLU A O 1
ATOM 669 N N . ARG A 1 86 ? -14.464 -12.187 0.411 1.00 66.06 86 ARG A N 1
ATOM 670 C CA . ARG A 1 86 ? -15.398 -11.741 -0.657 1.00 66.06 86 ARG A CA 1
ATOM 671 C C . ARG A 1 86 ? -16.838 -11.455 -0.204 1.00 66.06 86 ARG A C 1
ATOM 673 O O . ARG A 1 86 ? -17.671 -11.073 -1.024 1.00 66.06 86 ARG A O 1
ATOM 680 N N . GLY A 1 87 ? -17.164 -11.699 1.065 1.00 83.19 87 GLY A N 1
ATOM 681 C CA . GLY A 1 87 ? -18.531 -11.591 1.585 1.00 83.19 87 GLY A CA 1
ATOM 682 C C . GLY A 1 87 ? -18.938 -10.157 1.927 1.00 83.19 87 GLY A C 1
ATOM 683 O O . GLY A 1 87 ? -18.115 -9.359 2.370 1.00 83.19 87 GLY A O 1
ATOM 684 N N . ILE A 1 88 ? -20.232 -9.845 1.798 1.00 84.56 88 ILE A N 1
ATOM 685 C CA . ILE A 1 88 ? -20.790 -8.548 2.221 1.00 84.56 88 ILE A CA 1
ATOM 686 C C . ILE A 1 88 ? -20.565 -8.277 3.716 1.00 84.56 88 ILE A C 1
ATOM 688 O O . ILE A 1 88 ? -20.397 -7.127 4.122 1.00 84.56 88 ILE A O 1
ATOM 692 N N . ASP A 1 89 ? -20.500 -9.335 4.522 1.00 87.06 89 ASP A N 1
ATOM 693 C CA . ASP A 1 89 ? -20.273 -9.252 5.965 1.00 87.06 89 ASP A CA 1
ATOM 694 C C . ASP A 1 89 ? -18.875 -8.715 6.294 1.00 87.06 89 ASP A C 1
ATOM 696 O O . ASP A 1 89 ? -18.709 -7.964 7.251 1.00 87.06 89 ASP A O 1
ATOM 700 N N . VAL A 1 90 ? -17.876 -8.976 5.442 1.00 88.06 90 VAL A N 1
ATOM 701 C CA . VAL A 1 90 ? -16.526 -8.410 5.604 1.00 88.06 90 VAL A CA 1
ATOM 702 C C . VAL A 1 90 ? -16.573 -6.887 5.513 1.00 88.06 90 VAL A C 1
ATOM 704 O O . VAL A 1 90 ? -15.967 -6.189 6.329 1.00 88.06 90 VAL A O 1
ATOM 707 N N . ILE A 1 91 ? -17.330 -6.360 4.549 1.00 87.56 91 ILE A N 1
ATOM 708 C CA . ILE A 1 91 ? -17.499 -4.915 4.380 1.00 87.56 91 ILE A CA 1
ATOM 709 C C . ILE A 1 91 ? -18.250 -4.318 5.574 1.00 87.56 91 ILE A C 1
ATOM 711 O O . ILE A 1 91 ? -17.853 -3.281 6.104 1.00 87.56 91 ILE A O 1
ATOM 715 N N . ARG A 1 92 ? -19.324 -4.978 6.020 1.00 87.88 92 ARG A N 1
ATOM 716 C CA . ARG A 1 92 ? -20.193 -4.474 7.095 1.00 87.88 92 ARG A CA 1
ATOM 717 C C . ARG A 1 92 ? -19.539 -4.501 8.469 1.00 87.88 92 ARG A C 1
ATOM 719 O O . ARG A 1 92 ? -19.762 -3.568 9.238 1.00 87.88 92 ARG A O 1
ATOM 726 N N . ASP A 1 93 ? -18.743 -5.526 8.752 1.00 89.56 93 ASP A N 1
ATOM 727 C CA . ASP A 1 93 ? -18.146 -5.722 10.066 1.00 89.56 93 ASP A CA 1
ATOM 728 C C . ASP A 1 93 ? -16.675 -5.324 10.089 1.00 89.56 93 ASP A C 1
ATOM 730 O O . ASP A 1 93 ? -16.299 -4.425 10.836 1.00 89.56 93 ASP A O 1
ATOM 734 N N . LYS A 1 94 ? -15.826 -5.973 9.289 1.00 88.94 94 LYS A N 1
ATOM 735 C CA . LYS A 1 94 ? -14.368 -5.834 9.405 1.00 88.94 94 LYS A CA 1
ATOM 736 C C . LYS A 1 94 ? -13.886 -4.460 8.945 1.00 88.94 94 LYS A C 1
ATOM 738 O O . LYS A 1 94 ? -13.167 -3.793 9.683 1.00 88.94 94 LYS A O 1
ATOM 743 N N . VAL A 1 95 ? -14.322 -4.014 7.763 1.00 89.94 95 VAL A N 1
ATOM 744 C CA . VAL A 1 95 ? -13.926 -2.700 7.218 1.00 89.94 95 VAL A CA 1
ATOM 745 C C . VAL A 1 95 ? -14.499 -1.573 8.065 1.00 89.94 95 VAL A C 1
ATOM 747 O O . VAL A 1 95 ? -13.777 -0.648 8.424 1.00 89.94 95 VAL A O 1
ATOM 750 N N . LYS A 1 96 ? -15.777 -1.674 8.446 1.00 90.38 96 LYS A N 1
ATOM 751 C CA . LYS A 1 96 ? -16.425 -0.662 9.282 1.00 90.38 96 LYS A CA 1
ATOM 752 C C . LYS A 1 96 ? -15.760 -0.527 10.653 1.00 90.38 96 LYS A C 1
ATOM 754 O O . LYS A 1 96 ? -15.491 0.593 11.058 1.00 90.38 96 LYS A O 1
ATOM 759 N N . LYS A 1 97 ? -15.466 -1.638 11.340 1.00 92.12 97 LYS A N 1
ATOM 760 C CA . LYS A 1 97 ? -14.794 -1.614 12.653 1.00 92.12 97 LYS A CA 1
ATOM 761 C C . LYS A 1 97 ? -13.385 -1.033 12.585 1.00 92.12 97 LYS A C 1
ATOM 763 O O . LYS A 1 97 ? -12.950 -0.435 13.553 1.00 92.12 97 LYS A O 1
ATOM 768 N N . PHE A 1 98 ? -12.677 -1.236 11.476 1.00 91.06 98 PHE A N 1
ATOM 769 C CA . PHE A 1 98 ? -11.332 -0.696 11.292 1.00 91.06 98 PHE A CA 1
ATOM 770 C C . PHE A 1 98 ? -11.327 0.815 11.006 1.00 91.06 98 PHE A C 1
ATOM 772 O O . PHE A 1 98 ? -10.380 1.503 11.366 1.00 91.06 98 PHE A O 1
ATOM 779 N N . ALA A 1 99 ? -12.368 1.328 10.345 1.00 87.44 99 ALA A N 1
ATOM 780 C CA . ALA A 1 99 ? -12.465 2.733 9.949 1.00 87.44 99 ALA A CA 1
ATOM 781 C C . ALA A 1 99 ? -13.116 3.658 11.000 1.00 87.44 99 ALA A C 1
ATOM 783 O O . ALA A 1 99 ? -13.168 4.867 10.773 1.00 87.44 99 ALA A O 1
ATOM 784 N N . GLN A 1 100 ? -13.662 3.103 12.088 1.00 78.94 100 GLN A N 1
ATOM 785 C CA . GLN A 1 100 ? -14.291 3.835 13.198 1.00 78.94 100 GLN A CA 1
ATOM 786 C C . GLN A 1 100 ? -13.293 4.113 14.320 1.00 78.94 100 GLN A C 1
ATOM 788 O O . GLN A 1 100 ? -13.393 5.217 14.898 1.00 78.94 100 GLN A O 1
#